Protein AF-A0A9Q3Q984-F1 (afdb_monomer_lite)

pLDDT: mean 74.46, std 17.05, range [29.89, 92.81]

Foldseek 3Di:
DDDDDDPPPPDPLVVLVVPQDDLQVDDFADFDCQWWVDDADRVLRSVLSSLLLLQDCPRSNLCRQWDADPPPDQFGTAGSVVRDTDGPVVVSVPRRHGGDDDDDDPPNCPLLSVLRNVLCCCVVVVVPDPCDDDDDDDDDPVCPVVSVVSSVVTTDQPSDFDFDDDDDDDDDRDGDRD

Secondary structure (DSSP, 8-state):
----------SHHHHHHHTSPPGGGSPPPPP-TTTB-SPPPHHHHHHHHHHHHHHSTT-SGGGTTEEEPPTT-S-SEEETTT--EE-HHHHHS--PPP-----PPTTS-HHHHHHHHHHHHHHHTT--STT-PPPP----GGGHHHHHHHHHHHBPTTTS------SS--S-------

Structure (mmCIF, N/CA/C/O backbone):
data_AF-A0A9Q3Q984-F1
#
_entry.id   AF-A0A9Q3Q984-F1
#
loop_
_atom_site.group_PDB
_atom_site.id
_atom_site.type_symbol
_atom_site.label_atom_id
_atom_site.label_alt_id
_atom_site.label_comp_id
_atom_site.label_asym_id
_atom_site.label_entity_id
_atom_site.label_seq_id
_atom_site.pdbx_PDB_ins_code
_atom_site.Cartn_x
_atom_site.Cartn_y
_atom_site.Cartn_z
_atom_site.occupancy
_atom_site.B_iso_or_equiv
_atom_site.auth_seq_id
_atom_site.auth_comp_id
_atom_site.auth_asym_id
_atom_site.auth_atom_id
_atom_site.pdbx_PDB_model_num
ATOM 1 N N . MET A 1 1 ? 16.463 26.792 -46.463 1.00 34.03 1 MET A N 1
ATOM 2 C CA . MET A 1 1 ? 16.787 25.413 -46.039 1.00 34.03 1 MET A CA 1
ATOM 3 C C . MET A 1 1 ? 15.928 25.075 -44.831 1.00 34.03 1 MET A C 1
ATOM 5 O O . MET A 1 1 ? 16.140 25.701 -43.799 1.00 34.03 1 MET A O 1
ATOM 9 N N . PRO A 1 2 ? 14.913 24.205 -44.947 1.00 31.47 2 PRO A N 1
ATOM 10 C CA . PRO A 1 2 ? 14.088 23.841 -43.805 1.00 31.47 2 PRO A CA 1
ATOM 11 C C . PRO A 1 2 ? 14.748 22.703 -43.015 1.00 31.47 2 PRO A C 1
ATOM 13 O O . PRO A 1 2 ? 15.257 21.742 -43.588 1.00 31.47 2 PRO A O 1
ATOM 16 N N . LEU A 1 3 ? 14.744 22.850 -41.691 1.00 32.31 3 LEU A N 1
ATOM 17 C CA . LEU A 1 3 ? 15.176 21.857 -40.711 1.00 32.31 3 LEU A CA 1
ATOM 18 C C . LEU A 1 3 ? 14.306 20.597 -40.826 1.00 32.31 3 LEU A C 1
ATOM 20 O O . LEU A 1 3 ? 13.119 20.612 -40.505 1.00 32.31 3 LEU A O 1
ATOM 24 N N . SER A 1 4 ? 14.904 19.502 -41.281 1.00 29.89 4 SER A N 1
ATOM 25 C CA . SER A 1 4 ? 14.303 18.171 -41.276 1.00 29.89 4 SER A CA 1
ATOM 26 C C . SER A 1 4 ? 14.353 17.580 -39.865 1.00 29.89 4 SER A C 1
ATOM 28 O O . SER A 1 4 ? 15.408 17.156 -39.394 1.00 29.89 4 SER A O 1
ATOM 30 N N . TYR A 1 5 ? 13.202 17.549 -39.191 1.00 34.97 5 TYR A N 1
ATOM 31 C CA . TYR A 1 5 ? 12.986 16.735 -37.994 1.00 34.97 5 TYR A CA 1
ATOM 32 C C . TYR A 1 5 ? 13.082 15.244 -38.361 1.00 34.97 5 TYR A C 1
ATOM 34 O O . TYR A 1 5 ? 12.457 14.833 -39.343 1.00 34.97 5 TYR A O 1
ATOM 42 N N . PRO A 1 6 ? 13.806 14.401 -37.600 1.00 39.00 6 PRO A N 1
ATOM 43 C CA . PRO A 1 6 ? 13.798 12.973 -37.856 1.00 39.00 6 PRO A CA 1
ATOM 44 C C . PRO A 1 6 ? 12.461 12.387 -37.397 1.00 39.00 6 PRO A C 1
ATOM 46 O O . PRO A 1 6 ? 12.148 12.300 -36.209 1.00 39.00 6 PRO A O 1
ATOM 49 N N . ALA A 1 7 ? 11.676 11.963 -38.381 1.00 40.25 7 ALA A N 1
ATOM 50 C CA . ALA A 1 7 ? 10.542 11.077 -38.218 1.00 40.25 7 ALA A CA 1
ATOM 51 C C . ALA A 1 7 ? 11.022 9.695 -37.731 1.00 40.25 7 ALA A C 1
ATOM 53 O O . ALA A 1 7 ? 11.250 8.800 -38.534 1.00 40.25 7 ALA A O 1
ATOM 54 N N . LEU A 1 8 ? 11.192 9.513 -36.418 1.00 35.78 8 LEU A N 1
ATOM 55 C CA . LEU A 1 8 ? 11.412 8.197 -35.793 1.00 35.78 8 LEU A CA 1
ATOM 56 C C . LEU A 1 8 ? 10.634 8.040 -34.476 1.00 35.78 8 LEU A C 1
ATOM 58 O O . LEU A 1 8 ? 11.125 7.516 -33.484 1.00 35.78 8 LEU A O 1
ATOM 62 N N . LEU A 1 9 ? 9.364 8.443 -34.488 1.00 38.31 9 LEU A N 1
ATOM 63 C CA . LEU A 1 9 ? 8.343 7.891 -33.591 1.00 38.31 9 LEU A CA 1
ATOM 64 C C . LEU A 1 9 ? 7.459 6.922 -34.394 1.00 38.31 9 LEU A C 1
ATOM 66 O O . LEU A 1 9 ? 6.235 7.026 -34.401 1.00 38.31 9 LEU A O 1
ATOM 70 N N . SER A 1 10 ? 8.072 6.003 -35.150 1.00 37.47 10 SER A N 1
ATOM 71 C CA . SER A 1 10 ? 7.315 4.977 -35.870 1.00 37.47 10 SER A CA 1
ATOM 72 C C . SER A 1 10 ? 6.792 3.961 -34.859 1.00 37.47 10 SER A C 1
ATOM 74 O O . SER A 1 10 ? 7.602 3.256 -34.276 1.00 37.47 10 SER A O 1
ATOM 76 N N . LEU A 1 11 ? 5.474 3.945 -34.632 1.00 36.50 11 LEU A N 1
ATOM 77 C CA . LEU A 1 11 ? 4.536 2.830 -34.359 1.00 36.50 11 LEU A CA 1
ATOM 78 C C . LEU A 1 11 ? 4.926 1.582 -33.513 1.00 36.50 11 LEU A C 1
ATOM 80 O O . LEU A 1 11 ? 4.022 0.896 -33.049 1.00 36.50 11 LEU A O 1
ATOM 84 N N . THR A 1 12 ? 6.192 1.293 -33.220 1.00 44.75 12 THR A N 1
ATOM 85 C CA . THR A 1 12 ? 6.680 0.179 -32.389 1.00 44.75 12 THR A CA 1
ATOM 86 C C . THR A 1 12 ? 6.627 0.486 -30.890 1.00 44.75 12 THR A C 1
ATOM 88 O O . THR A 1 12 ? 6.500 -0.419 -30.072 1.00 44.75 12 THR A O 1
ATOM 91 N N . SER A 1 13 ? 6.644 1.767 -30.507 1.00 50.97 13 SER A N 1
ATOM 92 C CA . SER A 1 13 ? 6.599 2.207 -29.102 1.00 50.97 13 SER A CA 1
ATOM 93 C C . SER A 1 13 ? 5.305 1.794 -28.375 1.00 50.97 13 SER A C 1
ATOM 95 O O . SER A 1 13 ? 5.359 1.339 -27.234 1.00 50.97 13 SER A O 1
ATOM 97 N N . LYS A 1 14 ? 4.140 1.854 -29.042 1.00 48.03 14 LYS A N 1
ATOM 98 C CA . LYS A 1 14 ? 2.849 1.484 -28.424 1.00 48.03 14 LYS A CA 1
ATOM 99 C C . LYS A 1 14 ? 2.710 -0.018 -28.160 1.00 48.03 14 LYS A C 1
ATOM 101 O O . LYS A 1 14 ? 2.120 -0.392 -27.153 1.00 48.03 14 LYS A O 1
ATOM 106 N N . GLN A 1 15 ? 3.248 -0.869 -29.034 1.00 51.03 15 GLN A N 1
ATOM 107 C CA . GLN A 1 15 ? 3.175 -2.326 -28.862 1.00 51.03 15 GLN A CA 1
ATOM 108 C C . GLN A 1 15 ? 4.053 -2.807 -27.700 1.00 51.03 15 GLN A C 1
ATOM 110 O O . GLN A 1 15 ? 3.658 -3.714 -26.973 1.00 51.03 15 GLN A O 1
ATOM 115 N N . ASN A 1 16 ? 5.183 -2.136 -27.460 1.00 54.91 16 ASN A N 1
ATOM 116 C CA . ASN A 1 16 ? 6.074 -2.452 -26.343 1.00 54.91 16 ASN A CA 1
ATOM 117 C C . ASN A 1 16 ? 5.461 -2.126 -24.970 1.00 54.91 16 ASN A C 1
ATOM 119 O O . ASN A 1 16 ? 5.780 -2.797 -23.998 1.00 54.91 16 ASN A O 1
ATOM 123 N N . LEU A 1 17 ? 4.565 -1.133 -24.879 1.00 58.94 17 LEU A N 1
ATOM 124 C CA . LEU A 1 17 ? 3.892 -0.792 -23.616 1.00 58.94 17 LEU A CA 1
ATOM 125 C C . LEU A 1 17 ? 2.871 -1.851 -23.179 1.00 58.94 17 LEU A C 1
ATOM 127 O O . LEU A 1 17 ? 2.701 -2.072 -21.987 1.00 58.94 17 LEU A O 1
ATOM 131 N N . ILE A 1 18 ? 2.209 -2.511 -24.134 1.00 61.97 18 ILE A N 1
ATOM 132 C CA . ILE A 1 18 ? 1.216 -3.564 -23.857 1.00 61.97 18 ILE A CA 1
ATOM 133 C C . ILE A 1 18 ? 1.895 -4.833 -23.318 1.00 61.97 18 ILE A C 1
ATOM 135 O O . ILE A 1 18 ? 1.283 -5.593 -22.579 1.00 61.97 18 ILE A O 1
ATOM 139 N N . GLN A 1 19 ? 3.163 -5.052 -23.673 1.00 62.62 19 GLN A N 1
ATOM 140 C CA . GLN A 1 19 ? 3.957 -6.200 -23.228 1.00 62.62 19 GLN A CA 1
ATOM 141 C C . GLN A 1 19 ? 4.638 -5.981 -21.871 1.00 62.62 19 GLN A C 1
ATOM 143 O O . GLN A 1 19 ? 5.340 -6.873 -21.396 1.00 62.62 19 GLN A O 1
ATOM 148 N N . LEU A 1 20 ? 4.465 -4.808 -21.252 1.00 64.56 20 LEU A N 1
ATOM 149 C CA . LEU A 1 20 ? 4.998 -4.572 -19.919 1.00 64.56 20 LEU A CA 1
ATOM 150 C C . LEU A 1 20 ? 4.252 -5.458 -18.920 1.00 64.56 20 LEU A C 1
ATOM 152 O O . LEU A 1 20 ? 3.022 -5.395 -18.878 1.00 64.56 20 LEU A O 1
ATOM 156 N N . PRO A 1 21 ? 4.964 -6.264 -18.114 1.00 61.41 21 PRO A N 1
ATOM 157 C CA . PRO A 1 21 ? 4.314 -7.094 -17.117 1.00 61.41 21 PRO A CA 1
ATOM 158 C C . PRO A 1 21 ? 3.543 -6.195 -16.149 1.00 61.41 21 PRO A C 1
ATOM 160 O O . PRO A 1 21 ? 4.071 -5.202 -15.631 1.00 61.41 21 PRO A O 1
ATOM 163 N N . SER A 1 22 ? 2.268 -6.522 -15.954 1.00 64.75 22 SER A N 1
ATOM 164 C CA . SER A 1 22 ? 1.385 -5.755 -15.090 1.00 64.75 22 SER A CA 1
ATOM 165 C C . SER A 1 22 ? 1.534 -6.237 -13.653 1.00 64.75 22 SER A C 1
ATOM 167 O O . SER A 1 22 ? 1.719 -7.424 -13.387 1.00 64.75 22 SER A O 1
ATOM 169 N N . GLY A 1 23 ? 1.335 -5.336 -12.690 1.00 59.38 23 GLY A N 1
ATOM 170 C CA . GLY A 1 23 ? 1.198 -5.718 -11.281 1.00 59.38 23 GLY A CA 1
ATOM 171 C C . GLY A 1 23 ? 0.054 -6.717 -11.024 1.00 59.38 23 GLY A C 1
ATOM 172 O O . GLY A 1 23 ? 0.028 -7.381 -9.991 1.00 59.38 23 GLY A O 1
ATOM 173 N N . SER A 1 24 ? -0.879 -6.845 -11.975 1.00 60.84 24 SER A N 1
ATOM 174 C CA . SER A 1 24 ? -1.971 -7.829 -11.986 1.00 60.84 24 SER A CA 1
ATOM 175 C C . SER A 1 24 ? -1.501 -9.278 -12.125 1.00 60.84 24 SER A C 1
ATOM 177 O O . SER A 1 24 ? -2.203 -10.178 -11.670 1.00 60.84 24 SER A O 1
ATOM 179 N N . ASP A 1 25 ? -0.339 -9.494 -12.745 1.00 67.12 25 ASP A N 1
ATOM 180 C CA . ASP A 1 25 ? 0.177 -10.823 -13.096 1.00 67.12 25 ASP A CA 1
ATOM 181 C C . ASP A 1 25 ? 0.966 -11.461 -11.941 1.00 67.12 25 ASP A C 1
ATOM 183 O O . ASP A 1 25 ? 1.465 -12.584 -12.038 1.00 67.12 25 ASP A O 1
ATOM 187 N N . LEU A 1 26 ? 1.091 -10.739 -10.825 1.00 67.44 26 LEU A N 1
ATOM 188 C CA . LEU A 1 26 ? 1.827 -11.184 -9.654 1.00 67.44 26 LEU A CA 1
ATOM 189 C C . LEU A 1 26 ? 1.017 -12.180 -8.825 1.00 67.44 26 LEU A C 1
ATOM 191 O O . LEU A 1 26 ? -0.192 -12.046 -8.613 1.00 67.44 26 LEU A O 1
ATOM 195 N N . LEU A 1 27 ? 1.729 -13.176 -8.296 1.00 76.06 27 LEU A N 1
ATOM 196 C CA . LEU A 1 27 ? 1.150 -14.178 -7.411 1.00 76.06 27 LEU A CA 1
ATOM 197 C C . LEU A 1 27 ? 0.567 -13.528 -6.155 1.00 76.06 27 LEU A C 1
ATOM 199 O O . LEU A 1 27 ? 1.139 -12.604 -5.572 1.00 76.06 27 LEU A O 1
ATOM 203 N N . MET A 1 28 ? -0.572 -14.061 -5.716 1.00 81.50 28 MET A N 1
ATOM 204 C CA . MET A 1 28 ? -1.271 -13.577 -4.533 1.00 81.50 28 MET A CA 1
ATOM 205 C C . MET A 1 28 ? -0.365 -13.648 -3.308 1.00 81.50 28 MET A C 1
ATOM 207 O O . MET A 1 28 ? 0.159 -14.707 -2.958 1.00 81.50 28 MET A O 1
ATOM 211 N N . MET A 1 29 ? -0.222 -12.523 -2.616 1.00 81.75 29 MET A N 1
ATOM 212 C CA . MET A 1 29 ? 0.641 -12.464 -1.451 1.00 81.75 29 MET A CA 1
ATOM 213 C C . MET A 1 29 ? -0.049 -13.022 -0.200 1.00 81.75 29 MET A C 1
ATOM 215 O O . MET A 1 29 ? -1.177 -12.654 0.140 1.00 81.75 29 MET A O 1
ATOM 219 N N . THR A 1 30 ? 0.660 -13.887 0.527 1.00 81.56 30 THR A N 1
ATOM 220 C CA . THR A 1 30 ? 0.266 -14.331 1.868 1.00 81.56 30 THR A CA 1
ATOM 221 C C . THR A 1 30 ? 0.587 -13.250 2.890 1.00 81.56 30 THR A C 1
ATOM 223 O O . THR A 1 30 ? 1.723 -12.765 2.949 1.00 81.56 30 THR A O 1
ATOM 226 N N . LEU A 1 31 ? -0.391 -12.896 3.721 1.00 81.81 31 LEU A N 1
ATOM 227 C CA . LEU A 1 31 ? -0.203 -11.861 4.726 1.00 81.81 31 LEU A CA 1
ATOM 228 C C . LEU A 1 31 ? 0.514 -12.368 5.972 1.00 81.81 31 LEU A C 1
ATOM 230 O O . LEU A 1 31 ? 0.366 -13.526 6.370 1.00 81.81 31 LEU A O 1
ATOM 234 N N . PRO A 1 32 ? 1.224 -11.467 6.665 1.00 81.06 32 PRO A N 1
ATOM 235 C CA . PRO A 1 32 ? 1.667 -11.730 8.016 1.00 81.06 32 PRO A CA 1
ATOM 236 C C . PRO A 1 32 ? 0.486 -11.698 8.995 1.00 81.06 32 PRO A C 1
ATOM 238 O O . PRO A 1 32 ? 0.177 -10.653 9.562 1.00 81.06 32 PRO A O 1
ATOM 241 N N . HIS A 1 33 ? -0.120 -12.858 9.259 1.00 84.69 33 HIS A N 1
ATOM 242 C CA . HIS A 1 33 ? -1.191 -13.008 10.261 1.00 84.69 33 HIS A CA 1
ATOM 243 C C . HIS A 1 33 ? -0.776 -12.585 11.684 1.00 84.69 33 HIS A C 1
ATOM 245 O O . HIS A 1 33 ? -1.619 -12.250 12.510 1.00 84.69 33 HIS A O 1
ATOM 251 N N . SER A 1 34 ? 0.535 -12.542 11.948 1.00 84.00 34 SER A N 1
ATOM 252 C CA . SER A 1 34 ? 1.127 -12.018 13.183 1.00 84.00 34 SER A CA 1
ATOM 253 C C . SER A 1 34 ? 0.989 -10.499 13.349 1.00 84.00 34 SER A C 1
ATOM 255 O O . SER A 1 34 ? 1.242 -9.992 14.431 1.00 84.00 34 SER A O 1
ATOM 257 N N . ILE A 1 35 ? 0.665 -9.764 12.280 1.00 85.50 35 ILE A N 1
ATOM 258 C CA . ILE A 1 35 ? 0.542 -8.296 12.294 1.00 85.50 35 ILE A CA 1
ATOM 259 C C . ILE A 1 35 ? -0.853 -7.860 11.859 1.00 85.50 35 ILE A C 1
ATOM 261 O O . ILE A 1 35 ? -1.399 -6.923 12.428 1.00 85.50 35 ILE A O 1
ATOM 265 N N . ILE A 1 36 ? -1.432 -8.530 10.864 1.00 91.38 36 ILE A N 1
ATOM 266 C CA . ILE A 1 36 ? -2.748 -8.201 10.315 1.00 91.38 36 ILE A CA 1
ATOM 267 C C . ILE A 1 36 ? -3.723 -9.310 10.687 1.00 91.38 36 ILE A C 1
ATOM 269 O O . ILE A 1 36 ? -3.504 -10.469 10.337 1.00 91.38 36 ILE A O 1
ATOM 273 N N . GLN A 1 37 ? -4.806 -8.954 11.377 1.00 92.62 37 GLN A N 1
ATOM 274 C CA . GLN A 1 37 ? -5.814 -9.923 11.810 1.00 92.62 37 GLN A CA 1
ATOM 275 C C . GLN A 1 37 ? -6.891 -10.175 10.754 1.00 92.62 37 GLN A C 1
ATOM 277 O O . GLN A 1 37 ? -7.443 -11.267 10.661 1.00 92.62 37 GLN A O 1
ATOM 282 N N . THR A 1 38 ? -7.200 -9.169 9.935 1.00 91.62 38 THR A N 1
ATOM 283 C CA . THR A 1 38 ? -8.277 -9.275 8.948 1.00 91.62 38 THR A CA 1
ATOM 284 C C . THR A 1 38 ? -7.840 -10.056 7.710 1.00 91.62 38 THR A C 1
ATOM 286 O O . THR A 1 38 ? -6.760 -9.837 7.161 1.00 91.62 38 THR A O 1
ATOM 289 N N . ALA A 1 39 ? -8.710 -10.947 7.234 1.00 91.50 39 ALA A N 1
ATOM 290 C CA . ALA A 1 39 ? -8.495 -11.676 5.993 1.00 91.50 39 ALA A CA 1
ATOM 291 C C . ALA A 1 39 ? -8.681 -10.752 4.776 1.00 91.50 39 ALA A C 1
ATOM 293 O O . ALA A 1 39 ? -9.733 -10.136 4.612 1.00 91.50 39 ALA A O 1
ATOM 294 N N . LEU A 1 40 ? -7.666 -10.674 3.908 1.00 91.00 40 LEU A N 1
ATOM 295 C CA . LEU A 1 40 ? -7.766 -9.924 2.654 1.00 91.00 40 LEU A CA 1
ATOM 296 C C . LEU A 1 40 ? -8.540 -10.697 1.583 1.00 91.00 40 LEU A C 1
ATOM 298 O O . LEU A 1 40 ? -8.365 -11.909 1.417 1.00 91.00 40 LEU A O 1
ATOM 302 N N . LEU A 1 41 ? -9.317 -9.955 0.796 1.00 91.75 41 LEU A N 1
ATOM 303 C CA . LEU A 1 41 ? -9.975 -10.447 -0.411 1.00 91.75 41 LEU A CA 1
ATOM 304 C C . LEU A 1 41 ? -8.950 -10.746 -1.521 1.00 91.75 41 LEU A C 1
ATOM 306 O O . LEU A 1 41 ? -7.841 -10.200 -1.501 1.00 91.75 41 LEU A O 1
ATOM 310 N N . PRO A 1 42 ? -9.295 -11.584 -2.516 1.00 90.75 42 PRO A N 1
ATOM 311 C CA . PRO A 1 42 ? -8.371 -11.972 -3.575 1.00 90.75 42 PRO A CA 1
ATOM 312 C C . PRO A 1 42 ? -7.686 -10.802 -4.289 1.00 90.75 42 PRO A C 1
ATOM 314 O O . PRO A 1 42 ? -6.458 -10.756 -4.357 1.00 90.75 42 PRO A O 1
ATOM 317 N N . HIS A 1 43 ? -8.458 -9.804 -4.725 1.00 88.44 43 HIS A N 1
ATOM 318 C CA . HIS A 1 43 ? -7.919 -8.623 -5.403 1.00 88.44 43 HIS A CA 1
ATOM 319 C C . HIS A 1 43 ? -6.989 -7.805 -4.506 1.00 88.44 43 HIS A C 1
ATOM 321 O O . HIS A 1 43 ? -5.998 -7.257 -4.978 1.00 88.44 43 HIS A O 1
ATOM 327 N N . GLN A 1 44 ? -7.268 -7.762 -3.201 1.00 90.75 44 GLN A N 1
ATOM 328 C CA . GLN A 1 44 ? -6.436 -7.056 -2.228 1.00 90.75 44 GLN A CA 1
ATOM 329 C C . GLN A 1 44 ? -5.082 -7.755 -2.046 1.00 90.75 44 GLN A C 1
ATOM 331 O O . GLN A 1 44 ? -4.075 -7.075 -1.878 1.00 90.75 44 GLN A O 1
ATOM 336 N N . LYS A 1 45 ? -5.030 -9.093 -2.123 1.00 90.88 45 LYS A N 1
ATOM 337 C CA . LYS A 1 45 ? -3.776 -9.868 -2.054 1.00 90.88 45 LYS A CA 1
ATOM 338 C C . LYS A 1 45 ? -2.911 -9.690 -3.299 1.00 90.88 45 LYS A C 1
ATOM 340 O O . LYS A 1 45 ? -1.702 -9.521 -3.164 1.00 90.88 45 LYS A O 1
ATOM 345 N N . THR A 1 46 ? -3.510 -9.722 -4.490 1.00 88.75 46 THR A N 1
ATOM 346 C CA . THR A 1 46 ? -2.796 -9.448 -5.750 1.00 88.75 46 THR A CA 1
ATOM 347 C C . THR A 1 46 ? -2.244 -8.027 -5.745 1.00 88.75 46 THR A C 1
ATOM 349 O O . THR A 1 46 ? -1.073 -7.792 -6.027 1.00 88.75 46 THR A O 1
ATOM 352 N N . ARG A 1 47 ? -3.065 -7.066 -5.323 1.00 88.19 47 ARG A N 1
ATOM 353 C CA . ARG A 1 47 ? -2.657 -5.667 -5.245 1.00 88.19 47 ARG A CA 1
ATOM 354 C C . ARG A 1 47 ? -1.566 -5.416 -4.208 1.00 88.19 47 ARG A C 1
ATOM 356 O O . ARG A 1 47 ? -0.632 -4.671 -4.483 1.00 88.19 47 ARG A O 1
ATOM 363 N N . LEU A 1 48 ? -1.640 -6.068 -3.050 1.00 90.06 48 LEU A N 1
ATOM 364 C CA . LEU A 1 48 ? -0.571 -6.031 -2.054 1.00 90.06 48 LEU A CA 1
ATOM 365 C C . LEU A 1 48 ? 0.753 -6.558 -2.628 1.00 90.06 48 LEU A C 1
ATOM 367 O O . LEU A 1 48 ? 1.792 -5.956 -2.377 1.00 90.06 48 LEU A O 1
ATOM 371 N N . ALA A 1 49 ? 0.715 -7.635 -3.422 1.00 88.88 49 ALA A N 1
ATOM 372 C CA . ALA A 1 49 ? 1.899 -8.160 -4.102 1.00 88.88 49 ALA A CA 1
ATOM 373 C C . ALA A 1 49 ? 2.503 -7.124 -5.063 1.00 88.88 49 ALA A C 1
ATOM 375 O O . ALA A 1 49 ? 3.711 -6.903 -5.040 1.00 88.88 49 ALA A O 1
ATOM 376 N N . SER A 1 50 ? 1.656 -6.442 -5.840 1.00 86.88 50 SER A N 1
ATOM 377 C CA . SER A 1 50 ? 2.080 -5.363 -6.739 1.00 86.88 50 SER A CA 1
ATOM 378 C C . SER A 1 50 ? 2.711 -4.185 -6.014 1.00 86.88 50 SER A C 1
ATOM 380 O O . SER A 1 50 ? 3.728 -3.681 -6.476 1.00 86.88 50 SER A O 1
ATOM 382 N N . PHE A 1 51 ? 2.138 -3.733 -4.898 1.00 88.44 51 PHE A N 1
ATOM 383 C CA . PHE A 1 51 ? 2.757 -2.652 -4.130 1.00 88.44 51 PHE A CA 1
ATOM 384 C C . PHE A 1 51 ? 4.070 -3.090 -3.503 1.00 88.44 51 PHE A C 1
ATOM 386 O O . PHE A 1 51 ? 5.048 -2.362 -3.582 1.00 88.44 51 PHE A O 1
ATOM 393 N N . TRP A 1 52 ? 4.123 -4.294 -2.936 1.00 86.94 52 TRP A N 1
ATOM 394 C CA . TRP A 1 52 ? 5.360 -4.826 -2.377 1.00 86.94 52 TRP A CA 1
ATOM 395 C C . TRP A 1 52 ? 6.491 -4.878 -3.413 1.00 86.94 52 TRP A C 1
ATOM 397 O O . TRP A 1 52 ? 7.626 -4.521 -3.108 1.00 86.94 52 TRP A O 1
ATOM 407 N N . ASP A 1 53 ? 6.179 -5.287 -4.641 1.00 85.75 53 ASP A N 1
ATOM 408 C CA . ASP A 1 53 ? 7.129 -5.298 -5.752 1.00 85.75 53 ASP A CA 1
ATOM 409 C C . ASP A 1 53 ? 7.615 -3.883 -6.121 1.00 85.75 53 ASP A C 1
ATOM 411 O O . ASP A 1 53 ? 8.792 -3.690 -6.403 1.00 85.75 53 ASP A O 1
ATOM 415 N N . GLN A 1 54 ? 6.747 -2.873 -6.034 1.00 84.62 54 GLN A N 1
ATOM 416 C CA . GLN A 1 54 ? 7.096 -1.467 -6.284 1.00 84.62 54 GLN A CA 1
ATOM 417 C C . GLN A 1 54 ? 7.879 -0.808 -5.136 1.00 84.62 54 GLN A C 1
ATOM 419 O O . GLN A 1 54 ? 8.575 0.178 -5.360 1.00 84.62 54 GLN A O 1
ATOM 424 N N . GLU A 1 55 ? 7.795 -1.336 -3.915 1.00 83.69 55 GLU A N 1
ATOM 425 C CA . GLU A 1 55 ? 8.539 -0.834 -2.748 1.00 83.69 55 GLU A CA 1
ATOM 426 C C . GLU A 1 55 ? 9.983 -1.370 -2.681 1.00 83.69 55 GLU A C 1
ATOM 428 O O . GLU A 1 55 ? 10.810 -0.850 -1.932 1.00 83.69 55 GLU A O 1
ATOM 433 N N . ILE A 1 56 ? 10.328 -2.398 -3.467 1.00 79.12 56 ILE A N 1
ATOM 434 C CA . ILE A 1 56 ? 11.682 -2.964 -3.503 1.00 79.12 56 ILE A CA 1
ATOM 435 C C . ILE A 1 56 ? 12.417 -2.512 -4.766 1.00 79.12 56 ILE A C 1
ATOM 437 O O . ILE A 1 56 ? 11.950 -2.714 -5.882 1.00 79.12 56 ILE A O 1
ATOM 441 N N . ALA A 1 57 ? 13.647 -2.014 -4.611 1.00 71.62 57 ALA A N 1
ATOM 442 C CA . ALA A 1 57 ? 14.500 -1.594 -5.733 1.00 71.62 57 ALA A CA 1
ATOM 443 C C . ALA A 1 57 ? 14.712 -2.685 -6.803 1.00 71.62 57 ALA A C 1
ATOM 445 O O . ALA A 1 57 ? 14.839 -2.392 -7.990 1.00 71.62 57 ALA A O 1
ATOM 446 N N . ASN A 1 58 ? 14.691 -3.951 -6.390 1.00 70.75 58 ASN A N 1
ATOM 447 C CA . ASN A 1 58 ? 14.834 -5.123 -7.254 1.00 70.75 58 ASN A CA 1
ATOM 448 C C . ASN A 1 58 ? 13.505 -5.762 -7.690 1.00 70.75 58 ASN A C 1
ATOM 450 O O . ASN A 1 58 ? 13.528 -6.896 -8.170 1.00 70.75 58 ASN A O 1
ATOM 454 N N . GLY A 1 59 ? 12.373 -5.081 -7.507 1.00 71.44 59 GLY A N 1
ATOM 455 C CA . GLY A 1 59 ? 11.087 -5.548 -8.011 1.00 71.44 59 GLY A CA 1
ATOM 456 C C . GLY A 1 59 ? 11.062 -5.705 -9.531 1.00 71.44 59 GLY A C 1
ATOM 457 O O . GLY A 1 59 ? 11.865 -5.120 -10.258 1.00 71.44 59 GLY A O 1
ATOM 458 N N . GLN A 1 60 ? 10.124 -6.500 -10.032 1.00 72.06 60 GLN A N 1
ATOM 459 C CA . GLN A 1 60 ? 9.895 -6.640 -11.472 1.00 72.06 60 GLN A CA 1
ATOM 460 C C . GLN A 1 60 ? 9.393 -5.315 -12.062 1.00 72.06 60 GLN A C 1
ATOM 462 O O . GLN A 1 60 ? 9.922 -4.836 -13.064 1.00 72.06 60 GLN A O 1
ATOM 467 N N . SER A 1 61 ? 8.468 -4.655 -11.363 1.00 72.06 61 SER A N 1
ATOM 468 C CA . SER A 1 61 ? 7.869 -3.372 -11.744 1.00 72.06 61 SER A CA 1
ATOM 469 C C . SER A 1 61 ? 8.909 -2.269 -11.914 1.00 72.06 61 SER A C 1
ATOM 471 O O . SER A 1 61 ? 8.775 -1.423 -12.800 1.00 72.06 61 SER A O 1
ATOM 473 N N . SER A 1 62 ? 9.978 -2.289 -11.107 1.00 66.62 62 SER A N 1
ATOM 474 C CA . SER A 1 62 ? 11.038 -1.282 -11.175 1.00 66.62 62 SER A CA 1
ATOM 475 C C . SER A 1 62 ? 11.870 -1.390 -12.464 1.00 66.62 62 SER A C 1
ATOM 477 O O . SER A 1 62 ? 12.593 -0.461 -12.824 1.00 66.62 62 SER A O 1
ATOM 479 N N . ARG A 1 63 ? 11.751 -2.493 -13.211 1.00 73.06 63 ARG A N 1
ATOM 480 C CA . ARG A 1 63 ? 12.542 -2.771 -14.419 1.00 73.06 63 ARG A CA 1
ATOM 481 C C . ARG A 1 63 ? 11.732 -2.730 -15.709 1.00 73.06 63 ARG A C 1
ATOM 483 O O . ARG A 1 63 ? 12.316 -2.860 -16.778 1.00 73.06 63 ARG A O 1
ATOM 490 N N . ASN A 1 64 ? 10.430 -2.460 -15.634 1.00 76.00 64 ASN A N 1
ATOM 491 C CA . ASN A 1 64 ? 9.525 -2.517 -16.784 1.00 76.00 64 ASN A CA 1
ATOM 492 C C . ASN A 1 64 ? 9.951 -1.612 -17.948 1.00 76.00 64 ASN A C 1
ATOM 494 O O . ASN A 1 64 ? 9.792 -1.975 -19.105 1.00 76.00 64 ASN A O 1
ATOM 498 N N . LEU A 1 65 ? 10.555 -0.453 -17.684 1.00 78.81 65 LEU A N 1
ATOM 499 C CA . LEU A 1 65 ? 10.998 0.454 -18.750 1.00 78.81 65 LEU A CA 1
ATOM 500 C C . LEU A 1 65 ? 12.368 0.101 -19.349 1.00 78.81 65 LEU A C 1
ATOM 502 O O . LEU A 1 65 ? 12.890 0.864 -20.165 1.00 78.81 65 LEU A O 1
ATOM 506 N N . TRP A 1 66 ? 12.950 -1.040 -18.979 1.00 79.19 66 TRP A N 1
ATOM 507 C CA . TRP A 1 66 ? 14.262 -1.479 -19.433 1.00 79.19 66 TRP A CA 1
ATOM 508 C C . TRP A 1 66 ? 14.167 -2.796 -20.201 1.00 79.19 66 TRP A C 1
ATOM 510 O O . TRP A 1 66 ? 13.749 -3.819 -19.672 1.00 79.19 66 TRP A O 1
ATOM 520 N N . ALA A 1 67 ? 14.618 -2.784 -21.453 1.00 79.31 67 ALA A N 1
ATOM 521 C CA . ALA A 1 67 ? 14.801 -3.993 -22.244 1.00 79.31 67 ALA A CA 1
ATOM 522 C C . ALA A 1 67 ? 16.224 -4.523 -22.041 1.00 79.31 67 ALA A C 1
ATOM 524 O O . ALA A 1 67 ? 17.187 -3.761 -22.174 1.00 79.31 67 ALA A O 1
ATOM 525 N N . THR A 1 68 ? 16.367 -5.815 -21.750 1.00 75.56 68 THR A N 1
ATOM 526 C CA . THR A 1 68 ? 17.677 -6.467 -21.689 1.00 75.56 68 THR A CA 1
ATOM 527 C C . THR A 1 68 ? 18.271 -6.587 -23.088 1.00 75.56 68 THR A C 1
ATOM 529 O O . THR A 1 68 ? 17.582 -6.882 -24.067 1.00 75.56 68 THR A O 1
ATOM 532 N N . SER A 1 69 ? 19.567 -6.317 -23.197 1.00 73.00 69 SER A N 1
ATOM 533 C CA . SER A 1 69 ? 20.290 -6.516 -24.448 1.00 73.00 69 SER A CA 1
ATOM 534 C C . SER A 1 69 ? 20.543 -8.010 -24.697 1.00 73.00 69 SER A C 1
ATOM 536 O O . SER A 1 69 ? 20.651 -8.779 -23.738 1.00 73.00 69 SER A O 1
ATOM 538 N N . PRO A 1 70 ? 20.701 -8.434 -25.963 1.00 74.31 70 PRO A N 1
ATOM 539 C CA . PRO A 1 70 ? 21.099 -9.799 -26.286 1.00 74.31 70 PRO A CA 1
ATOM 540 C C . PRO A 1 70 ? 22.444 -10.179 -25.638 1.00 74.31 70 PRO A C 1
ATOM 542 O O . PRO A 1 70 ? 23.316 -9.313 -25.481 1.00 74.31 70 PRO A O 1
ATOM 545 N N . PRO A 1 71 ? 22.651 -11.466 -25.306 1.00 68.38 71 PRO A N 1
ATOM 546 C CA . PRO A 1 71 ? 23.931 -11.948 -24.797 1.00 68.38 71 PRO A CA 1
ATOM 547 C C . PRO A 1 71 ? 25.056 -11.667 -25.810 1.00 68.38 71 PRO A C 1
ATOM 549 O O . PRO A 1 71 ? 24.918 -11.973 -26.992 1.00 68.38 71 PRO A O 1
ATOM 552 N N . GLY A 1 72 ? 26.156 -11.056 -25.352 1.00 68.81 72 GLY A N 1
ATOM 553 C CA . GLY A 1 72 ? 27.307 -10.659 -26.186 1.00 68.81 72 GLY A CA 1
ATOM 554 C C . GLY A 1 72 ? 27.410 -9.158 -26.505 1.00 68.81 72 GLY A C 1
ATOM 555 O O . GLY A 1 72 ? 28.400 -8.723 -27.088 1.00 68.81 72 GLY A O 1
ATOM 556 N N . SER A 1 73 ? 26.426 -8.350 -26.101 1.00 68.31 73 SER A N 1
ATOM 557 C CA . SER A 1 73 ? 26.472 -6.884 -26.194 1.00 68.31 73 SER A CA 1
ATOM 558 C C . SER A 1 73 ? 27.353 -6.259 -25.096 1.00 68.31 73 SER A C 1
ATOM 560 O O . SER A 1 73 ? 27.371 -6.723 -23.959 1.00 68.31 73 SER A O 1
ATOM 562 N N . THR A 1 74 ? 28.035 -5.148 -25.403 1.00 69.38 74 THR A N 1
ATOM 563 C CA . THR A 1 74 ? 28.772 -4.319 -24.422 1.00 69.38 74 THR A CA 1
ATOM 564 C C . THR A 1 74 ? 27.856 -3.558 -23.451 1.00 69.38 74 THR A C 1
ATOM 566 O O . THR A 1 74 ? 28.312 -3.055 -22.422 1.00 69.38 74 THR A O 1
ATOM 569 N N . PHE A 1 75 ? 26.561 -3.479 -23.762 1.00 65.50 75 PHE A N 1
ATOM 570 C CA . PHE A 1 75 ? 25.512 -2.874 -22.940 1.00 65.50 75 PHE A CA 1
ATOM 571 C C . PHE A 1 75 ? 24.560 -3.944 -22.412 1.00 65.50 75 PHE A C 1
ATOM 573 O O . PHE A 1 75 ? 24.177 -4.825 -23.180 1.00 65.50 75 PHE A O 1
ATOM 580 N N . ASN A 1 76 ? 24.099 -3.810 -21.164 1.00 71.12 76 ASN A N 1
ATOM 581 C CA . ASN A 1 76 ? 23.167 -4.764 -20.545 1.00 71.12 76 ASN A CA 1
ATOM 582 C C . ASN A 1 76 ? 21.697 -4.396 -20.737 1.00 71.12 76 ASN A C 1
ATOM 584 O O . ASN A 1 76 ? 20.851 -5.289 -20.767 1.00 71.12 76 ASN A O 1
ATOM 588 N N . ALA A 1 77 ? 21.384 -3.103 -20.843 1.00 76.00 77 ALA A N 1
ATOM 589 C CA . ALA A 1 77 ? 20.002 -2.657 -20.901 1.00 76.00 77 ALA A CA 1
ATOM 590 C C . ALA A 1 77 ? 19.822 -1.402 -21.753 1.00 76.00 77 ALA A C 1
ATOM 592 O O . ALA A 1 77 ? 20.703 -0.541 -21.842 1.00 76.00 77 ALA A O 1
ATOM 593 N N . ARG A 1 78 ? 18.632 -1.297 -22.342 1.00 83.25 78 ARG A N 1
ATOM 594 C CA . ARG A 1 78 ? 18.156 -0.145 -23.103 1.00 83.25 78 ARG A CA 1
ATOM 595 C C . ARG A 1 78 ? 16.858 0.363 -22.491 1.00 83.25 78 ARG A C 1
ATOM 597 O O . ARG A 1 78 ? 15.907 -0.402 -22.349 1.00 83.25 78 ARG A O 1
ATOM 604 N N . HIS A 1 79 ? 16.792 1.653 -22.189 1.00 81.62 79 HIS A N 1
ATOM 605 C CA . HIS A 1 79 ? 15.548 2.283 -21.762 1.00 81.62 79 HIS A CA 1
ATOM 606 C C . HIS A 1 79 ? 14.572 2.357 -22.944 1.00 81.62 79 HIS A C 1
ATOM 608 O O . HIS A 1 79 ? 14.915 2.897 -23.998 1.00 81.62 79 HIS A O 1
ATOM 614 N N . ILE A 1 80 ? 13.363 1.822 -22.783 1.00 79.94 80 ILE A N 1
ATOM 615 C CA . ILE A 1 80 ? 12.394 1.632 -23.875 1.00 79.94 80 ILE A CA 1
ATOM 616 C C . ILE A 1 80 ? 11.957 2.973 -24.481 1.00 79.94 80 ILE A C 1
ATOM 618 O O . ILE A 1 80 ? 11.802 3.073 -25.695 1.00 79.94 80 ILE A O 1
ATOM 622 N N . ILE A 1 81 ? 11.796 4.013 -23.655 1.00 78.94 81 ILE A N 1
ATOM 623 C CA . ILE A 1 81 ? 11.265 5.314 -24.096 1.00 78.94 81 ILE A CA 1
ATOM 624 C C . ILE A 1 81 ? 12.359 6.223 -24.661 1.00 78.94 81 ILE A C 1
ATOM 626 O O . ILE A 1 81 ? 12.186 6.830 -25.712 1.00 78.94 81 ILE A O 1
ATOM 630 N N . THR A 1 82 ? 13.490 6.338 -23.963 1.00 81.06 82 THR A N 1
ATOM 631 C CA . THR A 1 82 ? 14.563 7.279 -24.344 1.00 81.06 82 THR A CA 1
ATOM 632 C C . THR A 1 82 ? 15.594 6.655 -25.277 1.00 81.06 82 THR A C 1
ATOM 634 O O . THR A 1 82 ? 16.510 7.347 -25.709 1.00 81.06 82 THR A O 1
ATOM 637 N N . ALA A 1 83 ? 15.495 5.346 -25.534 1.00 81.38 83 ALA A N 1
ATOM 638 C CA . ALA A 1 83 ? 16.489 4.548 -26.247 1.00 81.38 83 ALA A CA 1
ATOM 639 C C . ALA A 1 83 ? 17.914 4.634 -25.657 1.00 81.38 83 ALA A C 1
ATOM 641 O O . ALA A 1 83 ? 18.877 4.225 -26.306 1.00 81.38 83 ALA A O 1
ATOM 642 N N . LYS A 1 84 ? 18.071 5.134 -24.420 1.00 82.25 84 LYS A N 1
ATOM 643 C CA . LYS A 1 84 ? 19.369 5.241 -23.749 1.00 82.25 84 LYS A CA 1
ATOM 644 C C . LYS A 1 84 ? 19.887 3.848 -23.405 1.00 82.25 84 LYS A C 1
ATOM 646 O O . LYS A 1 84 ? 19.198 3.078 -22.737 1.00 82.25 84 LYS A O 1
ATOM 651 N N . PHE A 1 85 ? 21.113 3.560 -23.817 1.00 82.12 85 PHE A N 1
ATOM 652 C CA . PHE A 1 85 ? 21.833 2.354 -23.429 1.00 82.12 85 PHE A CA 1
ATOM 653 C C . PHE A 1 85 ? 22.633 2.615 -22.164 1.00 82.12 85 PHE A C 1
ATOM 655 O O . PHE A 1 85 ? 23.221 3.688 -22.016 1.00 82.12 85 PHE A O 1
ATOM 662 N N . ILE A 1 86 ? 22.668 1.630 -21.275 1.00 80.50 86 ILE A N 1
ATOM 663 C CA . ILE A 1 86 ? 23.480 1.694 -20.065 1.00 80.50 86 ILE A CA 1
ATOM 664 C C . ILE A 1 86 ? 24.314 0.438 -19.879 1.00 80.50 86 ILE A C 1
ATOM 666 O O . ILE A 1 86 ? 23.966 -0.670 -20.312 1.00 80.50 86 ILE A O 1
ATOM 670 N N . ARG A 1 87 ? 25.471 0.645 -19.258 1.00 79.12 87 ARG A N 1
ATOM 671 C CA . ARG A 1 87 ? 26.426 -0.423 -18.966 1.00 79.12 87 ARG A CA 1
ATOM 672 C C . ARG A 1 87 ? 25.939 -1.279 -17.788 1.00 79.12 87 ARG A C 1
ATOM 674 O O . ARG A 1 87 ? 25.131 -0.809 -16.988 1.00 79.12 87 ARG A O 1
ATOM 681 N N . PRO A 1 88 ? 26.457 -2.514 -17.635 1.00 67.38 88 PRO A N 1
ATOM 682 C CA . PRO A 1 88 ? 26.099 -3.414 -16.535 1.00 67.38 88 PRO A CA 1
ATOM 683 C C . PRO A 1 88 ? 26.086 -2.763 -15.146 1.00 67.38 88 PRO A C 1
ATOM 685 O O . PRO A 1 88 ? 25.139 -2.941 -14.389 1.00 67.38 88 PRO A O 1
ATOM 688 N N . PHE A 1 89 ? 27.120 -1.980 -14.832 1.00 68.44 89 PHE A N 1
ATOM 689 C CA . PHE A 1 89 ? 27.267 -1.319 -13.536 1.00 68.44 89 PHE A CA 1
ATOM 690 C C . PHE A 1 89 ? 26.273 -0.164 -13.342 1.00 68.44 89 PHE A C 1
ATOM 692 O O . PHE A 1 89 ? 25.720 0.009 -12.263 1.00 68.44 89 PHE A O 1
ATOM 699 N N . GLU A 1 90 ? 25.986 0.589 -14.405 1.00 70.38 90 GLU A N 1
ATOM 700 C CA . GLU A 1 90 ? 25.028 1.700 -14.373 1.00 70.38 90 GLU A CA 1
ATOM 701 C C . GLU A 1 90 ? 23.588 1.206 -14.189 1.00 70.38 90 GLU A C 1
ATOM 703 O O . GLU A 1 90 ? 22.796 1.889 -13.553 1.00 70.38 90 GLU A O 1
ATOM 708 N N . PHE A 1 91 ? 23.259 0.005 -14.681 1.00 67.25 91 PHE A N 1
ATOM 709 C CA . PHE A 1 91 ? 21.947 -0.630 -14.494 1.00 67.25 91 PHE A CA 1
ATOM 710 C C . PHE A 1 91 ? 21.641 -0.968 -13.031 1.00 67.25 91 PHE A C 1
ATOM 712 O O . PHE A 1 91 ? 20.487 -0.964 -12.623 1.00 67.25 91 PHE A O 1
ATOM 719 N N . LEU A 1 92 ? 22.662 -1.213 -12.209 1.00 65.44 92 LEU A N 1
ATOM 720 C CA . LEU A 1 92 ? 22.474 -1.397 -10.766 1.00 65.44 92 LEU A CA 1
ATOM 721 C C . LEU A 1 92 ? 22.225 -0.070 -10.034 1.00 65.44 92 LEU A C 1
ATOM 723 O O . LEU A 1 92 ? 21.711 -0.074 -8.921 1.00 65.44 92 LEU A O 1
ATOM 727 N N . LEU A 1 93 ? 22.589 1.053 -10.659 1.00 67.38 93 LEU A N 1
ATOM 728 C CA . LEU A 1 93 ? 22.465 2.405 -10.112 1.00 67.38 93 LEU A CA 1
ATOM 729 C C . LEU A 1 93 ? 21.234 3.149 -10.643 1.00 67.38 93 LEU A C 1
ATOM 731 O O . LEU A 1 93 ? 20.978 4.284 -10.233 1.00 67.38 93 LEU A O 1
ATOM 735 N N . THR A 1 94 ? 20.475 2.557 -11.569 1.00 68.56 94 THR A N 1
ATOM 736 C CA . THR A 1 94 ? 19.226 3.161 -12.027 1.00 68.56 94 THR A CA 1
ATOM 737 C C . THR A 1 94 ? 18.195 3.077 -10.917 1.00 68.56 94 THR A C 1
ATOM 739 O O . THR A 1 94 ? 17.569 2.041 -10.704 1.00 68.56 94 THR A O 1
ATOM 742 N N . ASN A 1 95 ? 18.013 4.194 -10.222 1.00 64.12 95 ASN A N 1
ATOM 743 C CA . ASN A 1 95 ? 16.942 4.361 -9.258 1.00 64.12 95 ASN A CA 1
ATOM 744 C C . ASN A 1 95 ? 15.630 4.552 -10.017 1.00 64.12 95 ASN A C 1
ATOM 746 O O . ASN A 1 95 ? 15.305 5.657 -10.456 1.00 64.12 95 ASN A O 1
ATOM 750 N N . THR A 1 96 ? 14.880 3.472 -10.194 1.00 69.00 96 THR A N 1
ATOM 751 C CA . THR A 1 96 ? 13.467 3.592 -10.549 1.00 69.00 96 THR A CA 1
ATOM 752 C C . THR A 1 96 ? 12.723 4.129 -9.329 1.00 69.00 96 THR A C 1
ATOM 754 O O . THR A 1 96 ? 13.023 3.695 -8.212 1.00 69.00 96 THR A O 1
ATOM 757 N N . PRO A 1 97 ? 11.794 5.088 -9.497 1.00 70.62 97 PRO A N 1
ATOM 758 C CA . PRO A 1 97 ? 10.983 5.552 -8.382 1.00 70.62 97 PRO A CA 1
ATOM 759 C C . PRO A 1 97 ? 10.292 4.362 -7.715 1.00 70.62 97 PRO A C 1
ATOM 761 O O . PRO A 1 97 ? 9.657 3.550 -8.389 1.00 70.62 97 PRO A O 1
ATOM 764 N N . LEU A 1 98 ? 10.467 4.266 -6.400 1.00 80.44 98 LEU A N 1
ATOM 765 C CA . LEU A 1 98 ? 9.765 3.298 -5.570 1.00 80.44 98 LEU A CA 1
ATOM 766 C C . LEU A 1 98 ? 8.352 3.795 -5.264 1.00 80.44 98 LEU A C 1
ATOM 768 O O . LEU A 1 98 ? 8.082 5.001 -5.272 1.00 80.44 98 LEU A O 1
ATOM 772 N N . GLY A 1 99 ? 7.481 2.843 -4.956 1.00 82.94 99 GLY A N 1
ATOM 773 C CA . GLY A 1 99 ? 6.082 3.079 -4.640 1.00 82.94 99 GLY A CA 1
ATOM 774 C C . GLY A 1 99 ? 5.196 3.180 -5.880 1.00 82.94 99 GLY A C 1
ATOM 775 O O . GLY A 1 99 ? 5.619 2.974 -7.019 1.00 82.94 99 GLY A O 1
ATOM 776 N N . GLY A 1 100 ? 3.924 3.491 -5.651 1.00 84.19 100 GLY A N 1
ATOM 777 C CA . GLY A 1 100 ? 2.939 3.555 -6.721 1.00 84.19 100 GLY A CA 1
ATOM 778 C C . GLY A 1 100 ? 1.642 4.229 -6.316 1.00 84.19 100 GLY A C 1
ATOM 779 O O . GLY A 1 100 ? 1.434 4.612 -5.164 1.00 84.19 100 GLY A O 1
ATOM 780 N N . LEU A 1 101 ? 0.748 4.371 -7.293 1.00 86.00 101 LEU A N 1
ATOM 781 C CA . LEU A 1 101 ? -0.552 5.005 -7.107 1.00 86.00 101 LEU A CA 1
ATOM 782 C C . LEU A 1 101 ? -1.650 3.957 -6.956 1.00 86.00 101 LEU A C 1
ATOM 784 O O . LEU A 1 101 ? -1.841 3.094 -7.812 1.00 86.00 101 LEU A O 1
ATOM 788 N N . LEU A 1 102 ? -2.420 4.080 -5.876 1.00 83.81 102 LEU A N 1
ATOM 789 C CA . LEU A 1 102 ? -3.591 3.252 -5.627 1.00 83.81 102 LEU A CA 1
ATOM 790 C C . LEU A 1 102 ? -4.857 3.916 -6.175 1.00 83.81 102 LEU A C 1
ATOM 792 O O . LEU A 1 102 ? -5.523 4.675 -5.469 1.00 83.81 102 LEU A O 1
ATOM 796 N N . VAL A 1 103 ? -5.201 3.606 -7.425 1.00 85.62 103 VAL A N 1
ATOM 797 C CA . VAL A 1 103 ? -6.371 4.172 -8.119 1.00 85.62 103 VAL A CA 1
ATOM 798 C C . VAL A 1 103 ? -7.475 3.123 -8.234 1.00 85.62 103 VAL A C 1
ATOM 800 O O . VAL A 1 103 ? -7.773 2.605 -9.304 1.00 85.62 103 VAL A O 1
ATOM 803 N N . ASP A 1 104 ? -8.054 2.791 -7.084 1.00 83.38 104 ASP A N 1
ATOM 804 C CA . ASP A 1 104 ? -9.178 1.857 -6.984 1.00 83.38 104 ASP A CA 1
ATOM 805 C C . ASP A 1 104 ? -10.511 2.574 -6.884 1.00 83.38 104 ASP A C 1
ATOM 807 O O . ASP A 1 104 ? -10.595 3.639 -6.261 1.00 83.38 104 ASP A O 1
ATOM 811 N N . ASP A 1 105 ? -11.573 1.890 -7.303 1.00 88.69 105 ASP A N 1
ATOM 812 C CA . ASP A 1 105 ? -12.938 2.269 -6.960 1.00 88.69 105 ASP A CA 1
ATOM 813 C C . ASP A 1 105 ? -13.122 2.383 -5.441 1.00 88.69 105 ASP A C 1
ATOM 815 O O . ASP A 1 105 ? -12.486 1.708 -4.610 1.00 88.69 105 ASP A O 1
ATOM 819 N N . ILE A 1 106 ? -13.968 3.330 -5.044 1.00 85.06 106 ILE A N 1
ATOM 820 C CA . ILE A 1 106 ? -14.328 3.559 -3.645 1.00 85.06 106 ILE A CA 1
ATOM 821 C C . ILE A 1 106 ? -15.014 2.291 -3.111 1.00 85.06 106 ILE A C 1
ATOM 823 O O . ILE A 1 106 ? -15.820 1.677 -3.796 1.00 85.06 106 ILE A O 1
ATOM 827 N N . GLY A 1 107 ? -14.655 1.867 -1.896 1.00 86.44 107 GLY A N 1
ATOM 828 C CA . GLY A 1 107 ? -15.213 0.658 -1.275 1.00 86.44 107 GLY A CA 1
ATOM 829 C C . GLY A 1 107 ? -14.381 -0.621 -1.437 1.00 86.44 107 GLY A C 1
ATOM 830 O O . GLY A 1 107 ? -14.607 -1.573 -0.702 1.00 86.44 107 GLY A O 1
ATOM 831 N N . LEU A 1 108 ? -13.333 -0.643 -2.271 1.00 86.94 108 LEU A N 1
ATOM 832 C CA . LEU A 1 108 ? -12.477 -1.836 -2.451 1.00 86.94 108 LEU A CA 1
ATOM 833 C C . LEU A 1 108 ? -11.496 -2.129 -1.292 1.00 86.94 108 LEU A C 1
ATOM 835 O O . LEU A 1 108 ? -10.652 -3.029 -1.379 1.00 86.94 108 LEU A O 1
ATOM 839 N N . GLY A 1 109 ? -11.602 -1.387 -0.186 1.00 89.75 109 GLY A N 1
ATOM 840 C CA . GLY A 1 109 ? -10.766 -1.581 1.000 1.00 89.75 109 GLY A CA 1
ATOM 841 C C . GLY A 1 109 ? -9.348 -1.025 0.858 1.00 89.75 109 GLY A C 1
ATOM 842 O O . GLY A 1 109 ? -8.389 -1.640 1.310 1.00 89.75 109 GLY A O 1
ATOM 843 N N . LYS A 1 110 ? -9.183 0.158 0.258 1.00 91.38 110 LYS A N 1
ATOM 844 C CA . LYS A 1 110 ? -7.870 0.827 0.167 1.00 91.38 110 LYS A CA 1
ATOM 845 C C . LYS A 1 110 ? -7.211 1.040 1.540 1.00 91.38 110 LYS A C 1
ATOM 847 O O . LYS A 1 110 ? -5.994 0.973 1.657 1.00 91.38 110 LYS A O 1
ATOM 852 N N . SER A 1 111 ? -8.012 1.276 2.583 1.00 91.19 111 SER A N 1
ATOM 853 C CA . SER A 1 111 ? -7.532 1.439 3.963 1.00 91.19 111 SER A CA 1
ATOM 854 C C . SER A 1 111 ? -6.830 0.188 4.476 1.00 91.19 111 SER A C 1
ATOM 856 O O . SER A 1 111 ? -5.668 0.258 4.863 1.00 91.19 111 SER A O 1
ATOM 858 N N . ILE A 1 112 ? -7.504 -0.961 4.413 1.00 92.81 112 ILE A N 1
ATOM 859 C CA . ILE A 1 112 ? -6.927 -2.234 4.838 1.00 92.81 112 ILE A CA 1
ATOM 860 C C . ILE A 1 112 ? -5.738 -2.640 3.957 1.00 92.81 112 ILE A C 1
ATOM 862 O O . ILE A 1 112 ? -4.755 -3.153 4.482 1.00 92.81 112 ILE A O 1
ATOM 866 N N . GLN A 1 113 ? -5.765 -2.349 2.650 1.00 91.38 113 GLN A N 1
ATOM 867 C CA . GLN A 1 113 ? -4.617 -2.582 1.765 1.00 91.38 113 GLN A CA 1
ATOM 868 C C . GLN A 1 113 ? -3.382 -1.775 2.200 1.00 91.38 113 GLN A C 1
ATOM 870 O O . GLN A 1 113 ? -2.292 -2.335 2.282 1.00 91.38 113 GLN A O 1
ATOM 875 N N . ALA A 1 114 ? -3.548 -0.491 2.539 1.00 91.81 114 ALA A N 1
ATOM 876 C CA . ALA A 1 114 ? -2.452 0.346 3.029 1.00 91.81 114 ALA A CA 1
ATOM 877 C C . ALA A 1 114 ? -1.895 -0.163 4.370 1.00 91.81 114 ALA A C 1
ATOM 879 O O . ALA A 1 114 ? -0.683 -0.277 4.535 1.00 91.81 114 ALA A O 1
ATOM 880 N N . ILE A 1 115 ? -2.767 -0.541 5.312 1.00 91.81 115 ILE A N 1
ATOM 881 C CA . ILE A 1 115 ? -2.352 -1.113 6.605 1.00 91.81 115 ILE A CA 1
ATOM 882 C C . ILE A 1 115 ? -1.605 -2.440 6.391 1.00 91.81 115 ILE A C 1
ATOM 884 O O . ILE A 1 115 ? -0.564 -2.677 7.004 1.00 91.81 115 ILE A O 1
ATOM 888 N N . ALA A 1 116 ? -2.095 -3.290 5.486 1.00 92.25 116 ALA A N 1
ATOM 889 C CA . ALA A 1 116 ? -1.453 -4.549 5.134 1.00 92.25 116 ALA A CA 1
ATOM 890 C C . ALA A 1 116 ? -0.073 -4.354 4.496 1.00 92.25 116 ALA A C 1
ATOM 892 O O . ALA A 1 116 ? 0.841 -5.128 4.793 1.00 92.25 116 ALA A O 1
ATOM 893 N N . LEU A 1 117 ? 0.096 -3.323 3.663 1.00 91.38 117 LEU A N 1
ATOM 894 C CA . LEU A 1 117 ? 1.389 -2.955 3.090 1.00 91.38 117 LEU A CA 1
ATOM 895 C C . LEU A 1 117 ? 2.368 -2.537 4.189 1.00 91.38 117 LEU A C 1
ATOM 897 O O . LEU A 1 117 ? 3.441 -3.123 4.289 1.00 91.38 117 LEU A O 1
ATOM 901 N N . ILE A 1 118 ? 1.967 -1.627 5.081 1.00 90.69 118 ILE A N 1
ATOM 902 C CA . ILE A 1 118 ? 2.798 -1.181 6.213 1.00 90.69 118 ILE A CA 1
ATOM 903 C C . ILE A 1 118 ? 3.212 -2.367 7.091 1.00 90.69 118 ILE A C 1
ATOM 905 O O . ILE A 1 118 ? 4.393 -2.542 7.393 1.00 90.69 118 ILE A O 1
ATOM 909 N N . GLY A 1 119 ? 2.258 -3.224 7.468 1.00 89.81 119 GLY A N 1
ATOM 910 C CA . GLY A 1 119 ? 2.541 -4.410 8.277 1.00 89.81 119 GLY A CA 1
ATOM 911 C C . GLY A 1 119 ? 3.472 -5.400 7.573 1.00 89.81 119 GLY A C 1
ATOM 912 O O . GLY A 1 119 ? 4.364 -5.982 8.192 1.00 89.81 119 GLY A O 1
ATOM 913 N N . THR A 1 120 ? 3.312 -5.556 6.261 1.00 89.25 120 THR A N 1
ATOM 914 C CA . THR A 1 120 ? 4.200 -6.371 5.430 1.00 89.25 120 THR A CA 1
ATOM 915 C C . THR A 1 120 ? 5.617 -5.812 5.407 1.00 89.25 120 THR A C 1
ATOM 917 O O . THR A 1 120 ? 6.557 -6.569 5.654 1.00 89.25 120 THR A O 1
ATOM 920 N N . CYS A 1 121 ? 5.772 -4.507 5.171 1.00 87.19 121 CYS A N 1
ATOM 921 C CA . CYS A 1 121 ? 7.065 -3.832 5.187 1.00 87.19 121 CYS A CA 1
ATOM 922 C C . CYS A 1 121 ? 7.742 -3.983 6.547 1.00 87.19 121 CYS A C 1
ATOM 924 O O . CYS A 1 121 ? 8.881 -4.439 6.603 1.00 87.19 121 CYS A O 1
ATOM 926 N N . LYS A 1 122 ? 7.012 -3.739 7.644 1.00 85.44 122 LYS A N 1
ATOM 927 C CA . LYS A 1 122 ? 7.516 -3.932 9.010 1.00 85.44 122 LYS A CA 1
ATOM 928 C C . LYS A 1 122 ? 8.060 -5.348 9.230 1.00 85.44 122 LYS A C 1
ATOM 930 O O . LYS A 1 122 ? 9.160 -5.508 9.753 1.00 85.44 122 LYS A O 1
ATOM 935 N N . LYS A 1 123 ? 7.327 -6.388 8.808 1.00 84.94 123 LYS A N 1
ATOM 936 C CA . LYS A 1 123 ? 7.785 -7.779 8.981 1.00 84.94 123 LYS A CA 1
ATOM 937 C C . LYS A 1 123 ? 8.977 -8.123 8.097 1.00 84.94 123 LYS A C 1
ATOM 939 O O . LYS A 1 123 ? 9.919 -8.754 8.561 1.00 84.94 123 LYS A O 1
ATOM 944 N N . ARG A 1 124 ? 8.899 -7.789 6.808 1.00 81.19 124 ARG A N 1
ATOM 945 C CA . ARG A 1 124 ? 9.856 -8.259 5.797 1.00 81.19 124 ARG A CA 1
ATOM 946 C C . ARG A 1 124 ? 11.172 -7.498 5.825 1.00 81.19 124 ARG A C 1
ATOM 948 O O . ARG A 1 124 ? 12.202 -8.093 5.539 1.00 81.19 124 ARG A O 1
ATOM 955 N N . LEU A 1 125 ? 11.143 -6.226 6.209 1.00 76.19 125 LEU A N 1
ATOM 956 C CA . LEU A 1 125 ? 12.352 -5.427 6.396 1.00 76.19 125 LEU A CA 1
ATOM 957 C C . LEU A 1 125 ? 13.010 -5.677 7.762 1.00 76.19 125 LEU A C 1
ATOM 959 O O . LEU A 1 125 ? 14.055 -5.097 8.032 1.00 76.19 125 LEU A O 1
ATOM 963 N N . ASN A 1 126 ? 12.425 -6.554 8.595 1.00 64.81 126 ASN A N 1
ATOM 964 C CA . ASN A 1 126 ? 12.942 -6.977 9.897 1.00 64.81 126 ASN A CA 1
ATOM 965 C C . ASN A 1 126 ? 13.496 -5.795 10.706 1.00 64.81 126 ASN A C 1
ATOM 967 O O . ASN A 1 126 ? 14.635 -5.815 11.172 1.00 64.81 126 ASN A O 1
ATOM 971 N N . THR A 1 127 ? 12.686 -4.746 10.865 1.00 58.34 127 THR A N 1
ATOM 972 C CA . THR A 1 127 ? 13.063 -3.533 11.602 1.00 58.34 127 THR A CA 1
ATOM 973 C C . THR A 1 127 ? 13.055 -3.750 13.122 1.00 58.34 127 THR A C 1
ATOM 975 O O . THR A 1 127 ? 12.673 -2.870 13.882 1.00 58.34 127 THR A O 1
ATOM 978 N N . ASN A 1 128 ? 13.493 -4.930 13.576 1.00 51.94 128 ASN A N 1
ATOM 979 C CA . ASN A 1 128 ? 13.796 -5.236 14.977 1.00 51.94 128 ASN A CA 1
ATOM 980 C C . ASN A 1 128 ? 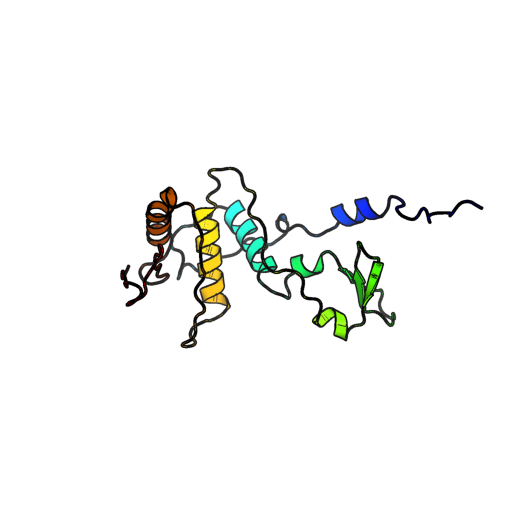15.062 -4.512 15.468 1.00 51.94 128 ASN A C 1
ATOM 982 O O . ASN A 1 128 ? 15.446 -4.649 16.628 1.00 51.94 128 ASN A O 1
ATOM 986 N N . SER A 1 129 ? 15.728 -3.743 14.602 1.00 52.00 129 SER A N 1
ATOM 987 C CA . SER A 1 129 ? 16.697 -2.755 15.048 1.00 52.00 129 SER A CA 1
ATOM 988 C C . SER A 1 129 ? 15.974 -1.647 15.816 1.00 52.00 129 SER A C 1
ATOM 990 O O . SER A 1 129 ? 14.841 -1.279 15.516 1.00 52.00 129 SER A O 1
ATOM 992 N N . GLN A 1 130 ? 16.669 -1.057 16.782 1.00 47.44 130 GLN A N 1
ATOM 993 C CA . GLN A 1 130 ? 16.252 0.086 17.609 1.00 47.44 130 GLN A CA 1
ATOM 994 C C . GLN A 1 130 ? 15.837 1.349 16.795 1.00 47.44 130 GLN A C 1
ATOM 996 O O . GLN A 1 130 ? 15.532 2.388 17.366 1.00 47.44 130 GLN A O 1
ATOM 1001 N N . TRP A 1 131 ? 15.824 1.250 15.458 1.00 49.03 131 TRP A N 1
ATOM 1002 C CA . TRP A 1 131 ? 15.650 2.295 14.452 1.00 49.03 131 TRP A CA 1
ATOM 1003 C C . TRP A 1 131 ? 14.587 1.879 13.420 1.00 49.03 131 TRP A C 1
ATOM 1005 O O . TRP A 1 131 ? 14.782 2.016 12.211 1.00 49.03 131 TRP A O 1
ATOM 1015 N N . SER A 1 132 ? 13.460 1.324 13.876 1.00 63.78 132 SER A N 1
ATOM 1016 C CA . SER A 1 132 ? 12.311 1.101 12.997 1.00 63.78 132 SER A CA 1
ATOM 1017 C C . SER A 1 132 ? 11.823 2.443 12.456 1.00 63.78 132 SER A C 1
ATOM 1019 O O . SER A 1 132 ? 11.255 3.242 13.199 1.00 63.78 132 SER A O 1
ATOM 1021 N N . MET A 1 133 ? 12.035 2.696 11.163 1.00 70.06 133 MET A N 1
ATOM 1022 C CA . MET A 1 133 ? 11.570 3.932 10.539 1.00 70.06 133 MET A CA 1
ATOM 1023 C C . MET A 1 133 ? 10.034 3.970 10.536 1.00 70.06 133 MET A C 1
ATOM 1025 O O . MET A 1 133 ? 9.402 3.017 10.072 1.00 70.06 133 MET A O 1
ATOM 1029 N N . PRO A 1 134 ? 9.413 5.037 11.065 1.00 82.44 134 PRO A N 1
ATOM 1030 C CA . PRO A 1 134 ? 7.965 5.169 11.064 1.00 82.44 134 PRO A CA 1
ATOM 1031 C C . PRO A 1 134 ? 7.444 5.442 9.648 1.00 82.44 134 PRO A C 1
ATOM 1033 O O . PRO A 1 134 ? 8.077 6.148 8.863 1.00 82.44 134 PRO A O 1
ATOM 1036 N N . THR A 1 135 ? 6.251 4.934 9.336 1.00 88.38 135 THR A N 1
ATOM 1037 C CA . THR A 1 135 ? 5.512 5.333 8.131 1.00 88.38 135 THR A CA 1
ATOM 1038 C C . THR A 1 135 ? 4.628 6.534 8.452 1.00 88.38 135 THR A C 1
ATOM 1040 O O . THR A 1 135 ? 3.802 6.474 9.362 1.00 88.38 135 THR A O 1
ATOM 1043 N N . MET A 1 136 ? 4.783 7.623 7.697 1.00 90.69 136 MET A N 1
ATOM 1044 C CA . MET A 1 136 ? 3.932 8.804 7.815 1.00 90.69 136 MET A CA 1
ATOM 1045 C C . MET A 1 136 ? 2.751 8.699 6.852 1.00 90.69 136 MET A C 1
ATOM 1047 O O . MET A 1 136 ? 2.935 8.666 5.638 1.00 90.69 136 MET A O 1
ATOM 1051 N N . ASN A 1 137 ? 1.539 8.722 7.401 1.00 89.19 137 ASN A N 1
ATOM 1052 C CA . ASN A 1 137 ? 0.313 8.753 6.616 1.00 89.19 137 ASN A CA 1
ATOM 1053 C C . ASN A 1 137 ? -0.341 10.132 6.724 1.00 89.19 137 ASN A C 1
ATOM 1055 O O . ASN A 1 137 ? -0.608 10.607 7.827 1.00 89.19 137 ASN A O 1
ATOM 1059 N N . ILE A 1 138 ? -0.632 10.755 5.583 1.00 90.62 138 ILE A N 1
ATOM 1060 C CA . ILE A 1 138 ? -1.277 12.070 5.517 1.00 90.62 138 ILE A CA 1
ATOM 1061 C C . ILE A 1 138 ? -2.724 11.888 5.065 1.00 90.62 138 ILE A C 1
ATOM 1063 O O . ILE A 1 138 ? -2.997 11.232 4.060 1.00 90.62 138 ILE A O 1
ATOM 1067 N N . PHE A 1 139 ? -3.653 12.497 5.798 1.00 87.94 139 PHE A N 1
ATOM 1068 C CA . PHE A 1 139 ? -5.079 12.457 5.496 1.00 87.94 139 PHE A CA 1
ATOM 1069 C C . PHE A 1 139 ? -5.724 13.832 5.709 1.00 87.94 139 PHE A C 1
ATOM 1071 O O . PHE A 1 139 ? -5.235 14.617 6.524 1.00 87.94 139 PHE A O 1
ATOM 1078 N N . PRO A 1 140 ? -6.860 14.111 5.044 1.00 90.81 140 PRO A N 1
ATOM 1079 C CA . PRO A 1 140 ? -7.761 15.183 5.452 1.00 90.81 140 PRO A CA 1
ATOM 1080 C C . PRO A 1 140 ? -8.133 15.071 6.944 1.00 90.81 140 PRO A C 1
ATOM 1082 O O . PRO A 1 140 ? -8.361 13.950 7.415 1.00 90.81 140 PRO A O 1
ATOM 1085 N N . PRO A 1 141 ? -8.270 16.192 7.683 1.00 86.94 141 PRO A N 1
ATOM 1086 C CA . PRO A 1 141 ? -8.511 16.165 9.128 1.00 86.94 141 PRO A CA 1
ATOM 1087 C C . PRO A 1 141 ? -9.727 15.335 9.554 1.00 86.94 141 PRO A C 1
ATOM 1089 O O . PRO A 1 141 ? -9.667 14.595 10.532 1.00 86.94 141 PRO A O 1
ATOM 1092 N N . CYS A 1 142 ? -10.808 15.392 8.773 1.00 88.62 142 CYS A N 1
ATOM 1093 C CA . CYS A 1 142 ? -12.051 14.665 9.032 1.00 88.62 142 CYS A CA 1
ATOM 1094 C C . CYS A 1 142 ? -11.923 13.132 8.964 1.00 88.62 142 CYS A C 1
ATOM 1096 O O . CYS A 1 142 ? -12.838 12.431 9.384 1.00 88.62 142 CYS A O 1
ATOM 1098 N N . LEU A 1 143 ? -10.816 12.597 8.438 1.00 89.50 143 LEU A N 1
ATOM 1099 C CA . LEU A 1 143 ? -10.602 11.156 8.297 1.00 89.50 143 LEU A CA 1
ATOM 1100 C C . LEU A 1 143 ? -9.673 10.571 9.364 1.00 89.50 143 LEU A C 1
ATOM 1102 O O . LEU A 1 143 ? -9.538 9.353 9.425 1.00 89.50 143 LEU A O 1
ATOM 1106 N N . ILE A 1 144 ? -9.031 11.391 10.196 1.00 87.88 144 ILE A N 1
ATOM 1107 C CA . ILE A 1 144 ? -7.959 10.931 11.091 1.00 87.88 144 ILE A CA 1
ATOM 1108 C C . ILE A 1 144 ? -8.472 9.947 12.149 1.00 87.88 144 ILE A C 1
ATOM 1110 O O . ILE A 1 144 ? -7.892 8.874 12.315 1.00 87.88 144 ILE A O 1
ATOM 1114 N N . THR A 1 145 ? -9.604 10.244 12.786 1.00 86.81 145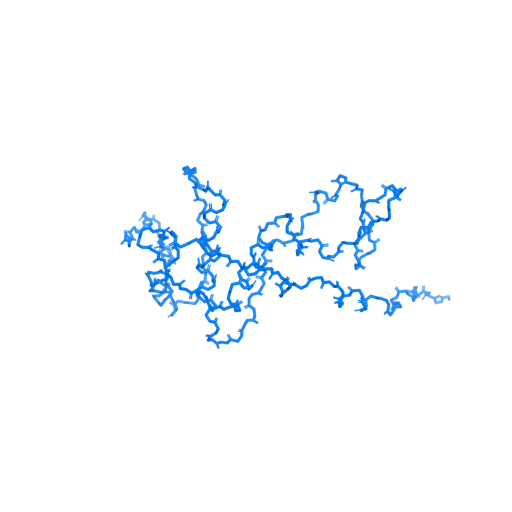 THR A N 1
ATOM 1115 C CA . THR A 1 145 ? -10.231 9.360 13.785 1.00 86.81 145 THR A CA 1
ATOM 1116 C C . THR A 1 145 ? -10.663 8.025 13.175 1.00 86.81 145 THR A C 1
ATOM 1118 O O . THR A 1 145 ? -10.356 6.959 13.708 1.00 86.81 145 THR A O 1
ATOM 1121 N N . ASN A 1 146 ? -11.293 8.063 11.997 1.00 89.25 146 ASN A N 1
ATOM 1122 C CA . ASN A 1 146 ? -11.681 6.858 11.260 1.00 89.25 146 ASN A CA 1
ATOM 1123 C C . ASN A 1 146 ? -10.459 6.008 10.891 1.00 89.25 146 ASN A C 1
ATOM 1125 O O . ASN A 1 146 ? -10.501 4.784 10.975 1.00 89.25 146 ASN A O 1
ATOM 1129 N N . ARG A 1 147 ? -9.346 6.643 10.505 1.00 8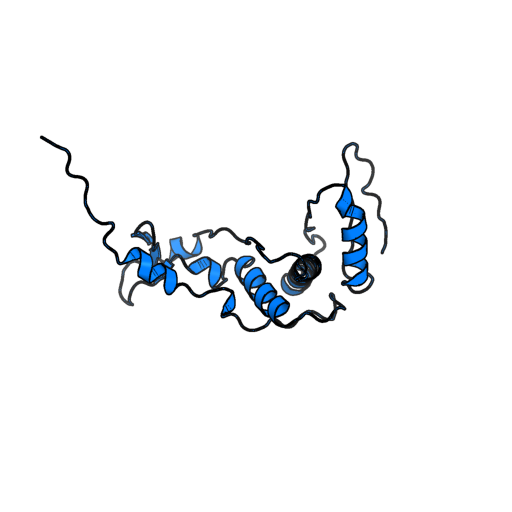6.88 147 ARG A N 1
ATOM 1130 C CA . ARG A 1 147 ? -8.103 5.939 10.163 1.00 86.88 147 ARG A CA 1
ATOM 1131 C C . ARG A 1 147 ? -7.477 5.257 11.369 1.00 86.88 147 ARG A C 1
ATOM 1133 O O . ARG A 1 147 ? -7.000 4.137 11.223 1.00 86.88 147 ARG A O 1
ATOM 1140 N N . GLN A 1 148 ? -7.518 5.888 12.536 1.00 88.12 148 GLN A N 1
ATOM 1141 C CA . GLN A 1 148 ? -7.062 5.266 13.775 1.00 88.12 148 GLN A CA 1
ATOM 1142 C C . GLN A 1 148 ? -7.891 4.017 14.102 1.00 88.12 148 GLN A C 1
ATOM 1144 O O . GLN A 1 148 ? -7.323 2.955 14.340 1.00 88.12 148 GLN A O 1
ATOM 1149 N N . SER A 1 149 ? -9.221 4.114 14.013 1.00 89.88 149 SER A N 1
ATOM 1150 C CA . SER A 1 149 ? -10.117 2.973 14.241 1.00 89.88 149 SER A CA 1
ATOM 1151 C C . SER A 1 149 ? -9.855 1.818 13.267 1.00 89.88 149 SER A C 1
ATOM 1153 O O . SER A 1 149 ? -9.796 0.662 13.680 1.00 89.88 149 SER A O 1
ATOM 1155 N N . GLU A 1 150 ? -9.624 2.114 11.986 1.00 91.62 150 GLU A N 1
ATOM 1156 C CA . GLU A 1 150 ? -9.294 1.099 10.979 1.00 91.62 150 GLU A CA 1
ATOM 1157 C C . GLU A 1 150 ? -7.961 0.392 11.277 1.00 91.62 150 GLU A C 1
ATOM 1159 O O . GLU A 1 150 ? -7.854 -0.816 11.068 1.00 91.62 150 GLU A O 1
ATOM 1164 N N . ILE A 1 151 ? -6.959 1.103 11.809 1.00 90.88 151 ILE A N 1
ATOM 1165 C CA . ILE A 1 151 ? -5.696 0.487 12.248 1.00 90.88 151 ILE A CA 1
ATOM 1166 C C . ILE A 1 151 ? -5.962 -0.478 13.403 1.00 90.88 151 ILE A C 1
ATOM 1168 O O . ILE A 1 151 ? -5.593 -1.645 13.292 1.00 90.88 151 ILE A O 1
ATOM 1172 N N . SER A 1 152 ? -6.662 -0.041 14.453 1.00 89.94 152 SER A N 1
ATOM 1173 C CA . SER A 1 152 ? -7.012 -0.894 15.599 1.00 89.94 152 SER A CA 1
ATOM 1174 C C . SER A 1 152 ? -7.868 -2.102 15.202 1.00 89.94 152 SER A C 1
ATOM 1176 O O . SER A 1 152 ? -7.749 -3.174 15.783 1.00 89.94 152 SER A O 1
ATOM 1178 N N . LYS A 1 153 ? -8.732 -1.947 14.194 1.00 92.38 153 LYS A N 1
ATOM 1179 C CA . LYS A 1 153 ? -9.610 -3.008 13.688 1.00 92.38 153 LYS A CA 1
ATOM 1180 C C . LYS A 1 153 ? -8.878 -4.035 12.828 1.00 92.38 153 LYS A C 1
ATOM 1182 O O . LYS A 1 153 ? -9.284 -5.195 12.800 1.00 92.38 153 LYS A O 1
ATOM 1187 N N . HIS A 1 154 ? -7.862 -3.636 12.071 1.00 92.81 154 HIS A N 1
ATOM 1188 C CA . HIS A 1 154 ? -7.223 -4.516 11.087 1.00 92.81 154 HIS A CA 1
ATOM 1189 C C . HIS A 1 154 ? -5.856 -5.046 11.527 1.00 92.81 154 HIS A C 1
ATOM 1191 O O . HIS A 1 154 ? -5.452 -6.119 11.066 1.00 92.81 154 HIS A O 1
ATOM 1197 N N . ALA A 1 155 ? -5.168 -4.343 12.422 1.00 91.31 155 ALA A N 1
ATOM 1198 C CA . ALA A 1 155 ? -3.927 -4.796 13.031 1.00 91.31 155 ALA A CA 1
ATOM 1199 C C . ALA A 1 155 ? -4.193 -5.691 14.251 1.00 91.31 155 ALA A C 1
ATOM 1201 O O . ALA A 1 155 ? -5.224 -5.583 14.907 1.00 91.31 155 ALA A O 1
ATOM 1202 N N . GLN A 1 156 ? -3.247 -6.576 14.551 1.00 90.69 156 GLN A N 1
ATOM 1203 C CA . GLN A 1 156 ? -3.185 -7.266 15.839 1.00 90.69 156 GLN A CA 1
ATOM 1204 C C . GLN A 1 156 ? -2.859 -6.257 16.952 1.00 90.69 156 GLN A C 1
ATOM 1206 O O . GLN A 1 156 ? -2.107 -5.303 16.720 1.00 90.69 156 GLN A O 1
ATOM 1211 N N . ALA A 1 157 ? -3.383 -6.483 18.159 1.00 85.62 157 ALA A N 1
ATOM 1212 C CA . ALA A 1 157 ? -3.112 -5.632 19.319 1.00 85.62 157 ALA A CA 1
ATOM 1213 C C . ALA A 1 157 ? -1.597 -5.508 19.571 1.00 85.62 157 ALA A C 1
ATOM 1215 O O . ALA A 1 157 ? -0.868 -6.501 19.508 1.00 85.62 157 ALA A O 1
ATOM 1216 N N . GLY A 1 158 ? -1.105 -4.283 19.778 1.00 83.56 158 GLY A N 1
ATOM 1217 C CA . GLY A 1 158 ? 0.322 -3.985 19.950 1.00 83.56 158 GLY A CA 1
ATOM 1218 C C . GLY A 1 158 ? 1.214 -4.180 18.710 1.00 83.56 158 GLY A C 1
ATOM 1219 O O . GLY A 1 158 ? 2.395 -3.830 18.743 1.00 83.56 158 GLY A O 1
ATOM 1220 N N . ALA A 1 159 ? 0.702 -4.700 17.586 1.00 86.06 159 ALA A N 1
ATOM 1221 C CA . ALA A 1 159 ? 1.532 -4.969 16.410 1.00 86.06 159 ALA A CA 1
ATOM 1222 C C . ALA A 1 159 ? 1.845 -3.709 15.590 1.00 86.06 159 ALA A C 1
ATOM 1224 O O . ALA A 1 159 ? 2.918 -3.625 14.983 1.00 86.06 159 ALA A O 1
ATOM 1225 N N . LEU A 1 160 ? 0.943 -2.725 15.566 1.00 86.06 160 LEU A N 1
ATOM 1226 C CA . LEU A 1 160 ? 1.131 -1.422 14.926 1.00 86.06 160 LEU A CA 1
ATOM 1227 C C . LEU A 1 160 ? 0.668 -0.319 15.882 1.00 86.06 160 LEU A C 1
ATOM 1229 O O . LEU A 1 160 ? -0.480 -0.322 16.309 1.00 86.06 160 LEU A O 1
ATOM 1233 N N . GLN A 1 161 ? 1.551 0.635 16.176 1.00 84.19 161 GLN A N 1
ATOM 1234 C CA . GLN A 1 161 ? 1.227 1.826 16.962 1.00 84.19 161 GLN A CA 1
ATOM 1235 C C . GLN A 1 161 ? 1.073 3.021 16.022 1.00 84.19 161 GLN A C 1
ATOM 1237 O O . GLN A 1 161 ? 1.897 3.219 15.125 1.00 84.19 161 GLN A O 1
ATOM 1242 N N . ALA A 1 162 ? 0.028 3.819 16.226 1.00 85.38 162 ALA A N 1
ATOM 1243 C CA . ALA A 1 162 ? -0.238 5.018 15.443 1.00 85.38 162 ALA A CA 1
ATOM 1244 C C . ALA A 1 162 ? -0.158 6.252 16.346 1.00 85.38 162 ALA A C 1
ATOM 1246 O O . ALA A 1 162 ? -0.880 6.344 17.333 1.00 85.38 162 ALA A O 1
ATOM 1247 N N . LYS A 1 163 ? 0.700 7.213 15.988 1.00 85.94 163 LYS A N 1
ATOM 1248 C CA . LYS A 1 163 ? 0.774 8.527 16.641 1.00 85.94 163 LYS A CA 1
ATOM 1249 C C . LYS A 1 163 ? 0.149 9.570 15.719 1.00 85.94 163 LYS A C 1
ATOM 1251 O O . LYS A 1 163 ? 0.434 9.585 14.522 1.00 85.94 163 LYS A O 1
ATOM 1256 N N . ILE A 1 164 ? -0.713 10.419 16.270 1.00 86.81 164 ILE A N 1
ATOM 1257 C CA . ILE A 1 164 ? -1.427 11.453 15.516 1.00 86.81 164 ILE A CA 1
ATOM 1258 C C . ILE A 1 164 ? -0.732 12.796 15.735 1.00 86.81 164 ILE A C 1
ATOM 1260 O O . ILE A 1 164 ? -0.408 13.156 16.864 1.00 86.81 164 ILE A O 1
ATOM 1264 N N . TYR A 1 165 ? -0.520 13.543 14.653 1.00 83.44 165 TYR A N 1
ATOM 1265 C CA . TYR A 1 165 ? 0.114 14.857 14.693 1.00 83.44 165 TYR A CA 1
ATOM 1266 C C . TYR A 1 165 ? -0.751 15.918 14.001 1.00 83.44 165 TYR A C 1
ATOM 1268 O O . TYR A 1 165 ? -1.184 15.726 12.865 1.00 83.44 165 TYR A O 1
ATOM 1276 N N . HIS A 1 166 ? -0.956 17.053 14.679 1.00 79.50 166 HIS A N 1
ATOM 1277 C CA . HIS A 1 166 ? -1.717 18.207 14.192 1.00 79.50 166 HIS A CA 1
ATOM 1278 C C . HIS A 1 166 ? -1.070 19.540 14.643 1.00 79.50 166 HIS A C 1
ATOM 1280 O O . HIS A 1 166 ? -1.436 20.062 15.688 1.00 79.50 166 HIS A O 1
ATOM 1286 N N . GLY A 1 167 ? -0.148 20.128 13.865 1.00 72.94 167 GLY A N 1
ATOM 1287 C CA . GLY A 1 167 ? 0.330 21.520 14.065 1.00 72.94 167 GLY A CA 1
ATOM 1288 C C . GLY A 1 167 ? 1.068 21.825 15.396 1.00 72.94 167 GLY A C 1
ATOM 1289 O O . GLY A 1 167 ? 1.282 20.915 16.190 1.00 72.94 167 GLY A O 1
ATOM 1290 N N . PRO A 1 168 ? 1.563 23.064 15.639 1.00 66.06 168 PRO A N 1
ATOM 1291 C CA . PRO A 1 168 ? 2.610 23.308 16.654 1.00 66.06 168 PRO A CA 1
ATOM 1292 C C . PRO A 1 168 ? 2.121 23.666 18.086 1.00 66.06 168 PRO A C 1
ATOM 1294 O O . PRO A 1 168 ? 1.019 24.205 18.199 1.00 66.06 168 PRO A O 1
ATOM 1297 N N . PRO A 1 169 ? 2.963 23.519 19.157 1.00 53.81 169 PRO A N 1
ATOM 1298 C CA . PRO A 1 169 ? 4.320 22.943 19.186 1.00 53.81 169 PRO A CA 1
ATOM 1299 C C . PRO A 1 169 ? 4.599 21.842 20.249 1.00 53.81 169 PRO A C 1
ATOM 1301 O O . PRO A 1 169 ? 4.342 21.981 21.438 1.00 53.81 169 PRO A O 1
ATOM 1304 N N . CYS A 1 170 ? 5.254 20.780 19.772 1.00 52.44 170 CYS A N 1
ATOM 1305 C CA . CYS A 1 170 ? 6.450 20.113 20.313 1.00 52.44 170 CYS A CA 1
ATOM 1306 C C . CYS A 1 170 ? 6.757 20.199 21.830 1.00 52.44 170 CYS A C 1
ATOM 1308 O O . CYS A 1 170 ? 7.705 20.865 22.228 1.00 52.44 170 CYS A O 1
ATOM 1310 N N . HIS A 1 171 ? 6.071 19.405 22.653 1.00 39.22 171 HIS A N 1
ATOM 1311 C CA . HIS A 1 171 ? 6.672 18.770 23.833 1.00 39.22 171 HIS A CA 1
ATOM 1312 C C . HIS A 1 171 ? 6.050 17.376 23.952 1.00 39.22 171 HIS A C 1
ATOM 1314 O O . HIS A 1 171 ? 4.876 17.257 24.270 1.00 39.22 171 HIS A O 1
ATOM 1320 N N . SER A 1 172 ? 6.823 16.334 23.628 1.00 42.47 172 SER A N 1
ATOM 1321 C CA . SER A 1 172 ? 6.423 14.916 23.568 1.00 42.47 172 SER A CA 1
ATOM 1322 C C . SER A 1 172 ? 5.259 14.584 22.619 1.00 42.47 172 SER A C 1
ATOM 1324 O O . SER A 1 172 ? 4.118 14.982 22.816 1.00 42.47 172 SER A O 1
ATOM 1326 N N . LEU A 1 173 ? 5.544 13.790 21.582 1.00 47.91 173 LEU A N 1
ATOM 1327 C CA . LEU A 1 173 ? 4.522 13.001 20.893 1.00 47.91 173 LEU A CA 1
ATOM 1328 C C . LEU A 1 173 ? 3.695 12.259 21.956 1.00 47.91 173 LEU A C 1
ATOM 1330 O O . LEU A 1 173 ? 4.244 11.381 22.619 1.00 47.91 173 LEU A O 1
ATOM 1334 N N . SER A 1 174 ? 2.424 12.617 22.146 1.00 46.59 174 SER A N 1
ATOM 1335 C CA . SER A 1 174 ? 1.566 11.931 23.108 1.00 46.59 174 SER A CA 1
ATOM 1336 C C . SER A 1 174 ? 1.408 10.475 22.675 1.00 46.59 174 SER A C 1
ATOM 1338 O O . SER A 1 174 ? 0.910 10.160 21.592 1.00 46.59 174 SER A O 1
ATOM 1340 N N . GLU A 1 175 ? 1.936 9.577 23.500 1.00 41.41 175 GLU A N 1
ATOM 1341 C CA . GLU A 1 175 ? 1.787 8.139 23.341 1.00 41.41 175 GLU A CA 1
ATOM 1342 C C . GLU A 1 175 ? 0.376 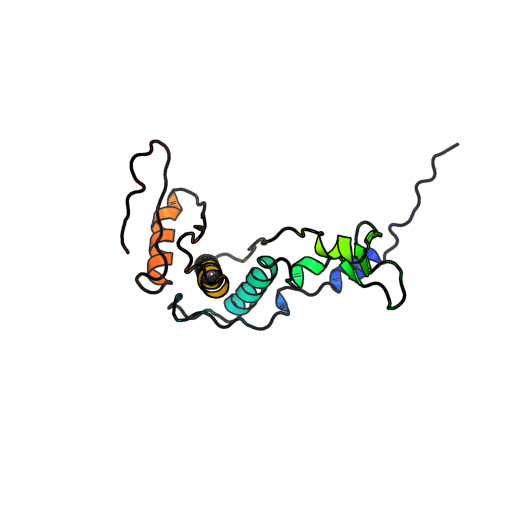7.764 23.769 1.00 41.41 175 GLU A C 1
ATOM 1344 O O . GLU A 1 175 ? 0.058 7.713 24.950 1.00 41.41 175 GLU A O 1
ATOM 1349 N N . ALA A 1 176 ? -0.491 7.543 22.787 1.00 41.09 176 ALA A N 1
ATOM 1350 C CA . ALA A 1 176 ? -1.654 6.707 23.001 1.00 41.09 176 ALA A CA 1
ATOM 1351 C C . ALA A 1 176 ? -1.205 5.265 22.740 1.00 41.09 176 ALA A C 1
ATOM 1353 O O . ALA A 1 176 ? -1.023 4.869 21.586 1.00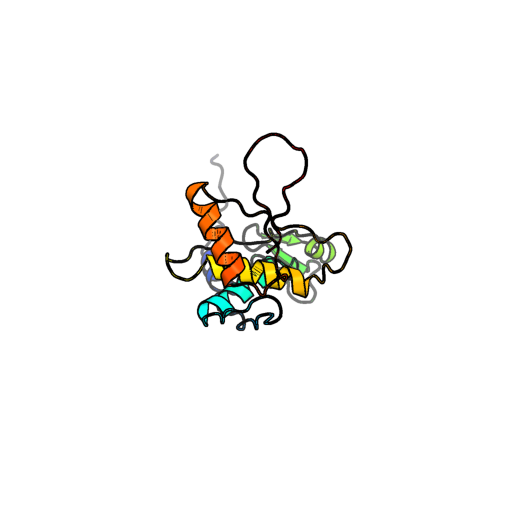 41.09 176 ALA A O 1
ATOM 1354 N N . GLU A 1 177 ? -0.955 4.513 23.812 1.00 33.03 177 GLU A N 1
ATOM 1355 C CA . GLU A 1 177 ? -0.850 3.056 23.730 1.00 33.03 177 GLU A CA 1
ATOM 1356 C C . GLU A 1 177 ? -2.199 2.489 23.258 1.00 33.03 177 GLU A C 1
ATOM 1358 O O . GLU A 1 177 ? -3.256 2.861 23.774 1.00 33.03 177 GLU A O 1
ATOM 1363 N N . ILE A 1 178 ? -2.149 1.626 22.240 1.00 39.00 178 ILE A N 1
ATOM 1364 C CA . ILE A 1 178 ? -3.268 0.825 21.721 1.00 39.00 178 ILE A CA 1
ATOM 1365 C C . ILE A 1 178 ? -2.866 -0.642 21.821 1.00 39.00 178 ILE A C 1
ATOM 1367 O O . ILE A 1 178 ? -1.761 -0.973 21.323 1.00 39.00 178 ILE A O 1
#

InterP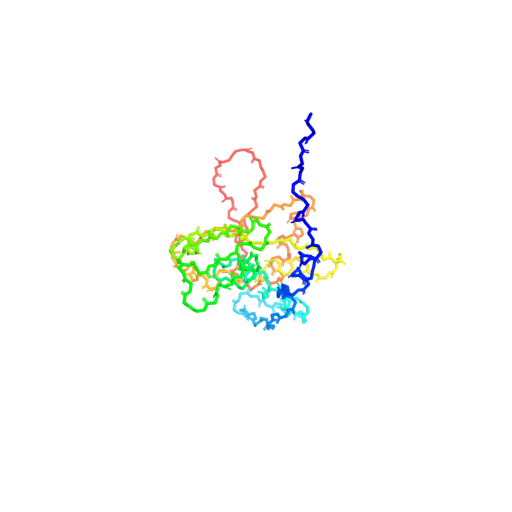ro domains:
  IPR000330 SNF2, N-terminal domain [PF00176] (95-168)
  IPR027417 P-loop containing nucleoside triphosphate hydrolase [SSF52540] (9-168)
  IPR038718 SNF2-like, N-terminal domain superfamily [G3DSA:3.40.50.10810] (86-177)

Sequence (178 aa):
MPLSYPALLSLTSKQNLIQLPSGSDLLMMTLPHSIIQTALLPHQKTRLASFWDQEIANGQSSRNLWATSPPGSTFNARHIITAKFIRPFEFLLTNTPLGGLLVDDIGLGKSIQAIALIGTCKKRLNTNSQWSMPTMNIFPPCLITNRQSEISKHAQAGALQAKIYHGPPCHSLSEAEI

Radius of gyration: 21.54 Å; chains: 1; bounding box: 44×40×70 Å

Organism: NCBI:txid1389203